Protein AF-A0A939JKL2-F1 (afdb_monomer)

Sequence (98 aa):
MAGYEYSEPADRKQVADPSSDLQAAEETRHACDPAFRHGVVVGFDGSTSSERALAYAIGMALRSGSGLIIVHVANRLPTTVWAGCEPPVFVDVPDHRT

InterPro domains:
  IPR006016 UspA [PF00582] (40-79)
  IPR014729 Rossmann-like alpha/beta/alpha sandwich fold [G3DSA:3.40.50.620] (27-97)

Structure (mmCIF, N/CA/C/O backbone):
data_AF-A0A939JKL2-F1
#
_entry.id   AF-A0A939JKL2-F1
#
loop_
_atom_site.group_PDB
_atom_site.id
_atom_site.type_symbol
_atom_site.label_atom_id
_atom_site.label_alt_id
_atom_site.label_comp_id
_atom_site.label_asym_id
_atom_site.label_entity_id
_atom_site.label_seq_id
_atom_site.pdbx_PDB_ins_code
_atom_site.Cartn_x
_atom_site.Cartn_y
_atom_site.Cartn_z
_atom_site.occupancy
_atom_site.B_iso_or_equiv
_atom_site.auth_seq_id
_atom_site.auth_comp_id
_atom_site.auth_asym_id
_atom_site.auth_atom_id
_atom_site.pdbx_PDB_model_num
ATOM 1 N N . MET A 1 1 ? -50.253 -49.322 51.600 1.00 40.94 1 MET A N 1
ATOM 2 C CA . MET A 1 1 ? -49.369 -49.365 50.419 1.00 40.94 1 MET A CA 1
ATOM 3 C C . MET A 1 1 ? -49.620 -48.098 49.604 1.00 40.94 1 MET A C 1
ATOM 5 O O . MET A 1 1 ? -50.676 -47.998 48.996 1.00 40.94 1 MET A O 1
ATOM 9 N N . ALA A 1 2 ? -48.735 -47.101 49.737 1.00 37.75 2 ALA A N 1
ATOM 10 C CA . ALA A 1 2 ? -48.706 -45.829 48.987 1.00 37.75 2 ALA A CA 1
ATOM 11 C C . ALA A 1 2 ? -48.377 -46.104 47.497 1.00 37.75 2 ALA A C 1
ATOM 13 O O . ALA A 1 2 ? -47.809 -47.154 47.224 1.00 37.75 2 ALA A O 1
ATOM 14 N N . GLY A 1 3 ? -48.734 -45.322 46.472 1.00 38.59 3 GLY A N 1
ATOM 15 C CA . GLY A 1 3 ? -48.822 -43.864 46.335 1.00 38.59 3 GLY A CA 1
ATOM 16 C C . GLY A 1 3 ? -47.648 -43.381 45.457 1.00 38.59 3 GLY A C 1
ATOM 17 O O . GLY A 1 3 ? -46.526 -43.673 45.837 1.00 38.59 3 GLY A O 1
ATOM 18 N N . TYR A 1 4 ? -47.956 -42.663 44.353 1.00 41.50 4 TYR A N 1
ATOM 19 C CA . TYR A 1 4 ? -47.103 -41.906 43.388 1.00 41.50 4 TYR A CA 1
ATOM 20 C C . TYR A 1 4 ? -46.010 -42.703 42.610 1.00 41.50 4 TYR A C 1
ATOM 22 O O . TYR A 1 4 ? -45.437 -43.642 43.130 1.00 41.50 4 TYR A O 1
ATOM 30 N N . GLU A 1 5 ? -45.759 -42.505 41.305 1.00 37.72 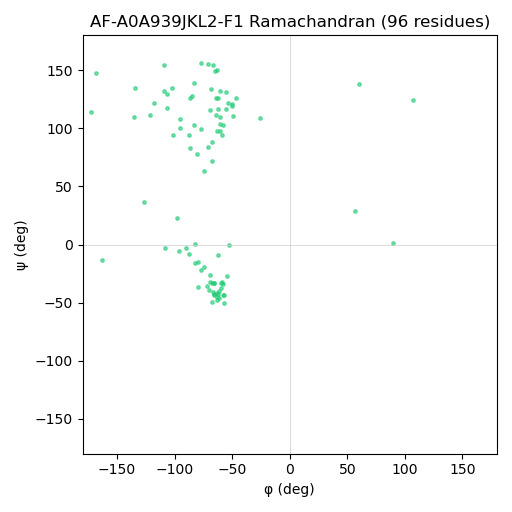5 GLU A N 1
ATOM 31 C CA . GLU A 1 5 ? -45.144 -41.317 40.689 1.00 37.72 5 GLU A CA 1
ATOM 32 C C . GLU A 1 5 ? -45.278 -41.329 39.141 1.00 37.72 5 GLU A C 1
ATOM 34 O O . GLU A 1 5 ? -45.275 -42.383 38.506 1.00 37.72 5 GLU A O 1
ATOM 39 N N . TYR A 1 6 ? -45.405 -40.137 38.553 1.00 47.56 6 TYR A N 1
ATOM 40 C CA . TYR A 1 6 ? -45.431 -39.838 37.114 1.00 47.56 6 TYR A CA 1
ATOM 41 C C . TYR A 1 6 ? -44.024 -39.879 36.494 1.00 47.56 6 TYR A C 1
ATOM 43 O O . TYR A 1 6 ? -43.067 -39.550 37.188 1.00 47.56 6 TYR A O 1
ATOM 51 N N . SER A 1 7 ? -43.912 -40.111 35.176 1.00 33.22 7 SER A N 1
ATOM 52 C CA . SER A 1 7 ? -43.063 -39.296 34.275 1.00 33.22 7 SER A CA 1
ATOM 53 C C . SER A 1 7 ? -43.255 -39.667 32.796 1.00 33.22 7 SER A C 1
ATOM 55 O O . SER A 1 7 ? -42.886 -40.756 32.362 1.00 33.22 7 SER A O 1
ATOM 57 N N . GLU A 1 8 ? -43.794 -38.727 32.015 1.00 54.88 8 GLU A N 1
ATOM 58 C CA . GLU A 1 8 ? -43.553 -38.634 30.571 1.00 54.88 8 GLU A CA 1
ATOM 59 C C . GLU A 1 8 ? -42.091 -38.222 30.331 1.00 54.88 8 GLU A C 1
ATOM 61 O O . GLU A 1 8 ? -41.644 -37.236 30.924 1.00 54.88 8 GLU A O 1
ATOM 66 N N . PRO A 1 9 ? -41.346 -38.861 29.418 1.00 39.53 9 PRO A N 1
ATOM 67 C CA . PRO A 1 9 ? -40.195 -38.231 28.810 1.00 39.53 9 PRO A CA 1
ATOM 68 C C . PRO A 1 9 ? -40.644 -37.612 27.488 1.00 39.53 9 PRO A C 1
ATOM 70 O O . PRO A 1 9 ? -40.935 -38.298 26.509 1.00 39.53 9 PRO A O 1
ATOM 73 N N . ALA A 1 10 ? -40.716 -36.285 27.493 1.00 43.22 10 ALA A N 1
ATOM 74 C CA . ALA A 1 10 ? -40.879 -35.472 26.306 1.00 43.22 10 ALA A CA 1
ATOM 75 C C . ALA A 1 10 ? -39.843 -35.865 25.237 1.00 43.22 10 ALA A C 1
ATOM 77 O O . ALA A 1 10 ? -38.639 -35.699 25.441 1.00 43.22 10 ALA A O 1
ATOM 78 N N . ASP A 1 11 ? -40.325 -36.315 24.078 1.00 46.59 11 ASP A N 1
ATOM 79 C CA . ASP A 1 11 ? -39.576 -36.347 22.819 1.00 46.59 11 ASP A CA 1
ATOM 80 C C . ASP A 1 11 ? -39.329 -34.901 22.363 1.00 46.59 11 ASP A C 1
ATOM 82 O O . ASP A 1 11 ? -39.964 -34.368 21.455 1.00 46.59 11 ASP A O 1
ATOM 86 N N . ARG A 1 12 ? -38.435 -34.196 23.058 1.00 44.81 12 ARG A N 1
ATOM 87 C CA . ARG A 1 12 ? -37.862 -32.954 22.547 1.00 44.81 12 ARG A CA 1
ATOM 88 C C . ARG A 1 12 ? -36.663 -33.335 21.705 1.00 44.81 12 ARG A C 1
ATOM 90 O O . ARG A 1 12 ? -35.524 -33.285 22.161 1.00 44.81 12 ARG A O 1
ATOM 97 N N . LYS A 1 13 ? -36.938 -33.693 20.449 1.00 49.91 13 LYS A N 1
ATOM 98 C CA . LYS A 1 13 ? -35.947 -33.585 19.380 1.00 49.91 13 LYS A CA 1
ATOM 99 C C . LYS A 1 13 ? -35.352 -32.185 19.439 1.00 49.91 13 LYS A C 1
ATOM 101 O O . LYS A 1 13 ? -36.029 -31.191 19.183 1.00 49.91 13 LYS A O 1
ATOM 106 N N . GLN A 1 14 ? -34.089 -32.137 19.829 1.00 52.16 14 GLN A N 1
ATOM 107 C CA . GLN A 1 14 ? -33.261 -30.951 19.836 1.00 52.16 14 GLN A CA 1
ATOM 108 C C . GLN A 1 14 ? -33.122 -30.499 18.381 1.00 52.16 14 GLN A C 1
ATOM 110 O O . GLN A 1 14 ? -32.374 -31.082 17.599 1.00 52.16 14 GLN A O 1
ATOM 115 N N . VAL A 1 15 ? -33.945 -29.528 17.988 1.00 48.53 15 VAL A N 1
ATOM 116 C CA . VAL A 1 15 ? -33.828 -28.851 16.700 1.00 48.53 15 VAL A CA 1
ATOM 117 C C . VAL A 1 15 ? -32.492 -28.121 16.748 1.00 48.53 15 VAL A C 1
ATOM 119 O O . VAL A 1 15 ? -32.317 -27.222 17.568 1.00 48.53 15 VAL A O 1
ATOM 122 N N . ALA A 1 16 ? -31.533 -28.582 15.944 1.00 53.34 16 ALA A N 1
ATOM 123 C CA . ALA A 1 16 ? -30.267 -27.896 15.753 1.00 53.34 16 ALA A CA 1
ATOM 124 C C . ALA A 1 16 ? -30.570 -26.451 15.351 1.00 53.34 16 ALA A C 1
ATOM 126 O O . ALA A 1 16 ? -31.317 -26.210 14.401 1.00 53.34 16 ALA A O 1
ATOM 127 N N . ASP A 1 17 ? -30.062 -25.508 16.138 1.00 57.97 17 ASP A N 1
ATOM 128 C CA . ASP A 1 17 ? -30.253 -24.092 15.884 1.00 57.97 17 ASP A CA 1
ATOM 129 C C . ASP A 1 17 ? -29.450 -23.716 14.626 1.00 57.97 17 ASP A C 1
ATOM 131 O O . ASP A 1 17 ? -28.219 -23.810 14.656 1.00 57.97 17 ASP A O 1
ATOM 135 N N . PRO A 1 18 ? -30.092 -23.296 13.520 1.00 52.97 18 PRO A N 1
ATOM 136 C CA . PRO A 1 18 ? -29.398 -22.907 12.290 1.00 52.97 18 PRO A CA 1
ATOM 137 C C . PRO A 1 18 ? -28.471 -21.694 12.481 1.00 52.97 18 PRO A C 1
ATOM 139 O O . PRO A 1 18 ? -27.691 -21.366 11.587 1.00 52.97 18 PRO A O 1
ATOM 142 N N . SER A 1 19 ? -28.529 -21.021 13.638 1.00 54.44 19 SER A N 1
ATOM 143 C CA . SER A 1 19 ? -27.575 -19.975 14.012 1.00 54.44 19 SER A CA 1
ATOM 144 C C . SER A 1 19 ? -26.168 -20.520 14.311 1.00 54.44 19 SER A C 1
ATOM 146 O O . SER A 1 19 ? -25.179 -19.815 14.098 1.00 54.44 19 SER A O 1
ATOM 148 N N . SER A 1 20 ? -26.062 -21.787 14.730 1.00 57.09 20 SER A N 1
ATOM 149 C CA . SER A 1 20 ? -24.787 -22.415 15.098 1.00 57.09 20 SER A CA 1
ATOM 150 C C . SER A 1 20 ? -23.896 -22.706 13.883 1.00 57.09 20 SER A C 1
ATOM 152 O O . SER A 1 20 ? -22.685 -22.491 13.940 1.00 57.09 20 SER A O 1
ATOM 154 N N . ASP A 1 21 ? -24.495 -23.073 12.747 1.00 56.91 21 ASP A N 1
ATOM 155 C CA . ASP A 1 21 ? -23.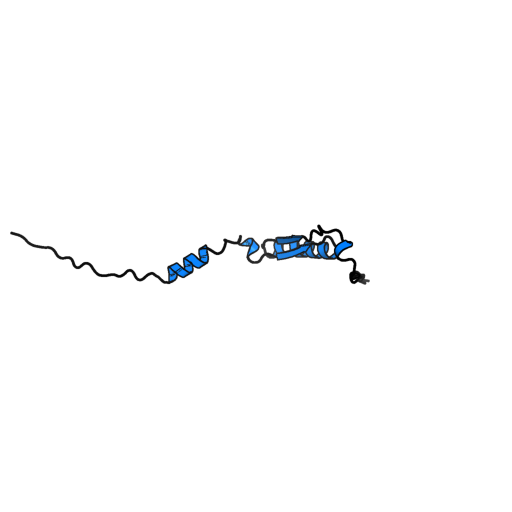782 -23.279 11.479 1.00 56.91 21 ASP A CA 1
ATOM 156 C C . ASP A 1 21 ? -23.259 -21.959 10.878 1.00 56.91 21 ASP A C 1
ATOM 158 O O . ASP A 1 21 ? -22.186 -21.924 10.271 1.00 56.91 21 ASP A O 1
ATOM 162 N N . LEU A 1 22 ? -23.977 -20.846 11.090 1.00 54.50 22 LEU A N 1
ATOM 163 C CA . LEU A 1 22 ? -23.525 -19.508 10.689 1.00 54.50 22 LEU A CA 1
ATOM 164 C C . LEU A 1 22 ? -22.353 -19.020 11.556 1.00 54.50 22 LEU A C 1
ATOM 166 O O . LEU A 1 22 ? -21.404 -18.448 11.017 1.00 54.50 22 LEU A O 1
ATOM 170 N N . GLN A 1 23 ? -22.380 -19.297 12.865 1.00 52.19 23 GLN A N 1
ATOM 171 C CA . GLN A 1 23 ? -21.290 -18.958 13.788 1.00 52.19 23 GLN A CA 1
ATOM 172 C C . GLN A 1 23 ? -20.003 -19.744 13.491 1.00 52.19 23 GLN A C 1
ATOM 174 O O . GLN A 1 23 ? -18.927 -19.148 13.437 1.00 52.19 23 GLN A O 1
ATOM 179 N N . ALA A 1 24 ? -20.095 -21.045 13.194 1.00 48.69 24 ALA A N 1
ATOM 180 C CA . ALA A 1 24 ? -18.928 -21.867 12.850 1.00 48.69 24 ALA A CA 1
ATOM 181 C C . ALA A 1 24 ? -18.265 -21.450 11.514 1.00 48.69 24 ALA A C 1
ATOM 183 O O . ALA A 1 24 ? -17.038 -21.504 11.360 1.00 48.69 24 ALA A O 1
ATOM 184 N N . ALA A 1 25 ? -19.059 -20.969 10.549 1.00 48.62 25 ALA A N 1
ATO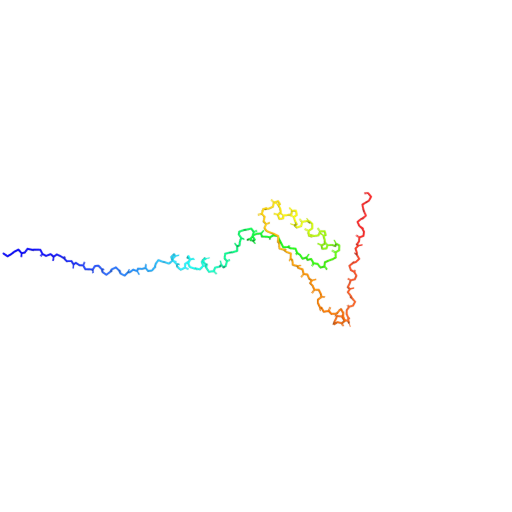M 185 C CA . ALA A 1 25 ? -18.560 -20.422 9.283 1.00 48.62 25 ALA A CA 1
ATOM 186 C C . ALA A 1 25 ? -17.920 -19.023 9.428 1.00 48.62 25 ALA A C 1
ATOM 188 O O . ALA A 1 25 ? -17.165 -18.581 8.556 1.00 48.62 25 ALA A O 1
ATOM 189 N N . GLU A 1 26 ? -18.215 -18.306 10.513 1.00 51.19 26 GLU A N 1
ATOM 190 C CA . GLU A 1 26 ? -17.585 -17.032 10.873 1.00 51.19 26 GLU A CA 1
ATOM 191 C C . GLU A 1 26 ? -16.208 -17.249 11.518 1.00 51.19 26 GLU A C 1
ATOM 193 O O . GLU A 1 26 ? -15.262 -16.518 11.229 1.00 51.19 26 GLU A O 1
ATOM 198 N N . GLU A 1 27 ? -16.082 -18.312 12.311 1.00 49.88 27 GLU A N 1
ATOM 199 C CA . GLU A 1 27 ? -14.900 -18.654 13.109 1.00 49.88 27 GLU A CA 1
ATOM 200 C C . GLU A 1 27 ? -13.750 -19.265 12.282 1.00 49.88 27 GLU A C 1
ATOM 202 O O . GLU A 1 27 ? -12.580 -19.153 12.645 1.00 49.88 27 GLU A O 1
ATOM 207 N N . THR A 1 28 ? -14.056 -19.835 11.110 1.00 50.84 28 THR A N 1
ATOM 208 C CA . THR A 1 28 ? -13.057 -20.466 10.219 1.00 50.84 28 THR A CA 1
ATOM 209 C C . THR A 1 28 ? -12.406 -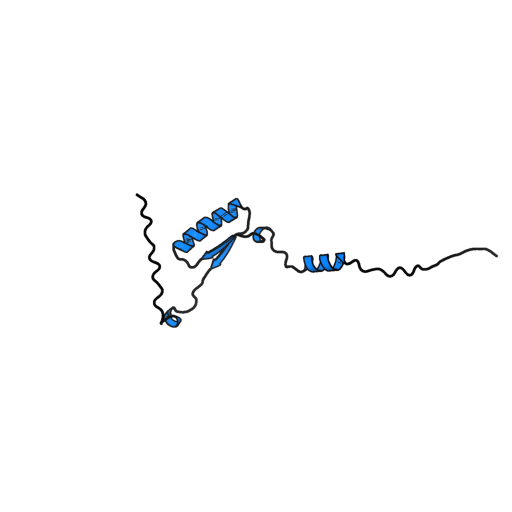19.480 9.235 1.00 50.84 28 THR A C 1
ATOM 211 O O . THR A 1 28 ? -11.431 -19.802 8.551 1.00 50.84 28 THR A O 1
ATOM 214 N N . ARG A 1 29 ? -12.898 -18.238 9.152 1.00 59.06 29 ARG A N 1
ATOM 215 C CA . ARG A 1 29 ? -12.246 -17.186 8.361 1.00 59.06 29 ARG A CA 1
ATOM 216 C C . ARG A 1 29 ? -11.060 -16.717 9.192 1.00 59.06 29 ARG A C 1
ATOM 218 O O . ARG A 1 29 ? -11.275 -15.967 10.137 1.00 59.06 29 ARG A O 1
ATOM 225 N N . HIS A 1 30 ? -9.848 -17.200 8.889 1.00 60.19 30 HIS A N 1
ATOM 226 C CA . HIS A 1 30 ? -8.586 -16.760 9.505 1.00 60.19 30 HIS A CA 1
ATOM 227 C C . HIS A 1 30 ? -8.719 -15.323 10.008 1.00 60.19 30 HIS A C 1
ATOM 229 O O . HIS A 1 30 ? -8.883 -14.424 9.181 1.00 60.19 30 HIS A O 1
ATOM 235 N N . ALA A 1 31 ? -8.757 -15.134 11.333 1.00 66.50 31 ALA A N 1
ATOM 236 C CA . ALA A 1 31 ? -9.018 -13.837 11.937 1.00 66.50 31 ALA A CA 1
ATOM 237 C C . ALA A 1 31 ? -7.941 -12.861 11.458 1.00 66.50 31 ALA A C 1
ATOM 239 O O . ALA A 1 31 ? -6.830 -12.818 11.981 1.00 66.50 31 ALA A O 1
ATOM 240 N N . CYS A 1 32 ? -8.247 -12.132 10.389 1.00 72.50 32 CYS A N 1
ATOM 241 C CA . CYS A 1 32 ? -7.384 -11.097 9.873 1.00 72.50 32 CYS A CA 1
ATOM 242 C C . CYS A 1 32 ? -7.315 -10.038 10.962 1.00 72.50 32 CYS A C 1
ATOM 244 O O . CYS A 1 32 ? -8.354 -9.584 11.464 1.00 72.50 32 CYS A O 1
ATOM 246 N N . ASP A 1 33 ? -6.088 -9.693 11.354 1.00 86.31 33 ASP A N 1
ATOM 247 C CA . ASP A 1 33 ? -5.855 -8.602 12.286 1.00 86.31 33 ASP A CA 1
ATOM 248 C C . ASP A 1 33 ? -6.706 -7.404 11.817 1.00 86.31 33 ASP A C 1
ATOM 250 O O . ASP A 1 33 ? -6.682 -7.059 10.626 1.00 86.31 33 ASP A O 1
ATOM 254 N N . PRO A 1 34 ? -7.544 -6.835 12.705 1.00 86.06 34 PRO A N 1
ATOM 255 C CA . PRO A 1 34 ? -8.490 -5.789 12.342 1.00 86.06 34 PRO A CA 1
ATOM 256 C C . PRO A 1 34 ? -7.825 -4.595 11.653 1.00 86.06 34 PRO A C 1
ATOM 258 O O . PRO A 1 34 ? -8.473 -3.969 10.815 1.00 86.06 34 PRO A O 1
ATOM 261 N N . ALA A 1 35 ? -6.541 -4.322 11.917 1.00 86.06 35 ALA A N 1
ATOM 262 C CA . ALA A 1 35 ? -5.789 -3.287 11.215 1.00 86.06 35 ALA A CA 1
ATOM 263 C C . ALA A 1 35 ? -5.721 -3.548 9.700 1.00 86.06 35 ALA A C 1
ATOM 265 O O . ALA A 1 35 ? -5.749 -2.610 8.907 1.00 86.06 35 ALA A O 1
ATOM 266 N N . PHE A 1 36 ? -5.679 -4.808 9.266 1.00 89.31 36 PHE A N 1
ATOM 267 C CA . PHE A 1 36 ? -5.505 -5.181 7.861 1.00 89.31 36 PHE A CA 1
ATOM 268 C C . PHE A 1 36 ? -6.812 -5.481 7.119 1.00 89.31 36 PHE A C 1
ATOM 270 O O . PHE A 1 36 ? -6.780 -5.626 5.899 1.00 89.31 36 PHE A O 1
ATOM 277 N N . ARG A 1 37 ? -7.972 -5.500 7.794 1.00 88.25 37 ARG A N 1
ATOM 278 C CA . ARG A 1 37 ? -9.283 -5.661 7.123 1.00 88.25 37 ARG A CA 1
ATOM 279 C C . ARG A 1 37 ? -9.570 -4.575 6.086 1.00 88.25 37 ARG A C 1
ATOM 281 O O . ARG A 1 37 ? -10.216 -4.845 5.077 1.00 88.25 37 ARG A O 1
ATOM 288 N N . HIS A 1 38 ? -9.064 -3.371 6.333 1.00 91.12 38 HIS A N 1
ATOM 289 C CA . HIS A 1 38 ? -9.116 -2.225 5.425 1.00 91.12 38 HIS A CA 1
ATOM 290 C C . HIS A 1 38 ? -7.711 -1.645 5.204 1.00 91.12 38 HIS A C 1
ATOM 292 O O . HIS A 1 38 ? -7.528 -0.432 5.130 1.00 91.12 38 HIS A O 1
ATOM 298 N N . GLY A 1 39 ? -6.707 -2.527 5.156 1.00 94.69 39 GLY A N 1
ATOM 299 C CA . GLY A 1 39 ? -5.309 -2.140 5.013 1.00 94.69 39 GLY A CA 1
ATOM 300 C C . GLY A 1 39 ? -5.016 -1.436 3.687 1.00 94.69 39 GLY A C 1
ATOM 301 O O . GLY A 1 39 ? -5.633 -1.710 2.657 1.00 94.69 39 GLY A O 1
ATOM 302 N N . VAL A 1 40 ? -4.031 -0.544 3.709 1.00 97.56 40 VAL A N 1
ATOM 303 C CA . VAL A 1 40 ? -3.514 0.129 2.514 1.00 97.56 40 VAL A CA 1
ATOM 304 C C . VAL A 1 40 ? -2.466 -0.770 1.866 1.00 97.56 40 VAL A C 1
ATOM 306 O O . VAL A 1 40 ? -1.523 -1.195 2.530 1.00 97.56 40 VAL A O 1
ATOM 309 N N . VAL A 1 41 ? -2.610 -1.043 0.569 1.00 97.44 41 VAL A N 1
ATOM 310 C CA . VAL A 1 41 ? -1.665 -1.863 -0.203 1.00 97.44 41 VAL A CA 1
ATOM 311 C C . VAL A 1 41 ? -0.895 -0.979 -1.177 1.00 97.44 41 VAL A C 1
ATOM 313 O O . VAL A 1 41 ? -1.494 -0.186 -1.901 1.00 97.44 41 VAL A O 1
ATOM 316 N N . VAL A 1 42 ? 0.428 -1.133 -1.221 1.00 98.12 42 VAL A N 1
ATOM 317 C CA . VAL A 1 42 ? 1.298 -0.409 -2.154 1.00 98.12 42 VAL A CA 1
ATOM 318 C C . VAL A 1 42 ? 2.311 -1.344 -2.806 1.00 98.12 42 VAL A C 1
ATOM 320 O O . VAL A 1 42 ? 2.928 -2.174 -2.140 1.00 98.12 42 VAL A O 1
ATOM 323 N N . GLY A 1 43 ? 2.471 -1.217 -4.124 1.00 96.81 43 GLY A N 1
ATOM 324 C CA . GLY A 1 43 ? 3.518 -1.900 -4.881 1.00 96.81 43 GLY A CA 1
ATOM 325 C C . GLY A 1 43 ? 4.839 -1.135 -4.809 1.00 96.81 43 GLY A C 1
ATOM 326 O O . GLY A 1 43 ? 4.847 0.091 -4.903 1.00 96.81 43 GLY A O 1
ATOM 327 N N . PHE A 1 44 ? 5.948 -1.854 -4.653 1.00 96.88 44 PHE A N 1
ATOM 328 C CA . PHE A 1 44 ? 7.284 -1.273 -4.556 1.00 96.88 44 PHE A CA 1
ATOM 329 C C . PHE A 1 44 ? 8.286 -2.051 -5.414 1.00 96.88 44 PHE A C 1
ATOM 331 O O . PHE A 1 44 ? 8.648 -3.183 -5.087 1.00 96.88 44 PHE A O 1
ATOM 338 N N . ASP A 1 45 ? 8.749 -1.444 -6.504 1.00 92.81 45 ASP A N 1
ATOM 339 C CA . ASP A 1 45 ? 9.758 -2.004 -7.415 1.00 92.81 45 ASP A CA 1
ATOM 340 C C . ASP A 1 45 ? 11.125 -1.299 -7.310 1.00 92.81 45 ASP A C 1
ATOM 342 O O . ASP A 1 45 ? 12.085 -1.725 -7.947 1.00 92.81 45 ASP A O 1
ATOM 346 N N . GLY A 1 46 ? 11.231 -0.252 -6.482 1.00 92.25 46 GLY A N 1
ATOM 347 C CA . GLY A 1 46 ? 12.453 0.534 -6.283 1.00 92.25 46 GLY A CA 1
ATOM 348 C C . GLY A 1 46 ? 12.605 1.723 -7.236 1.00 92.25 46 GLY A C 1
ATOM 349 O O . GLY A 1 46 ? 13.596 2.442 -7.153 1.00 92.25 46 G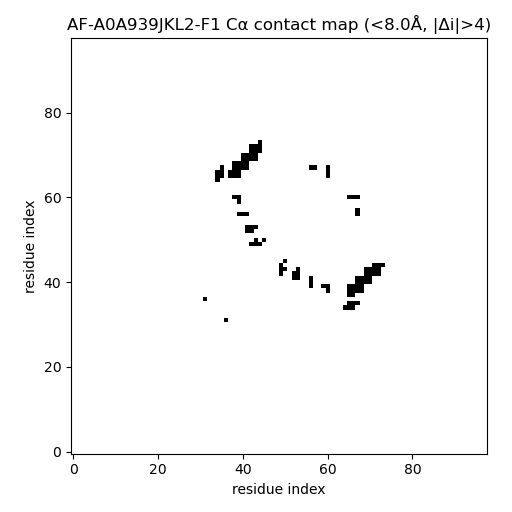LY A O 1
ATOM 350 N N . SER A 1 47 ? 11.643 1.964 -8.129 1.00 94.06 47 SER A N 1
ATOM 351 C CA . SER A 1 47 ? 11.597 3.186 -8.941 1.00 94.06 47 SER A CA 1
ATOM 352 C C . SER A 1 47 ? 11.230 4.416 -8.098 1.00 94.06 47 SER A C 1
ATOM 354 O O . SER A 1 47 ? 10.506 4.305 -7.105 1.00 94.06 47 SER A O 1
ATOM 356 N N . THR A 1 48 ? 11.631 5.616 -8.531 1.00 95.62 48 THR A N 1
ATOM 357 C CA . THR A 1 48 ? 11.270 6.885 -7.864 1.00 95.62 48 THR A CA 1
ATOM 358 C C . THR A 1 48 ? 9.755 7.094 -7.765 1.00 95.62 48 THR A C 1
ATOM 360 O O . THR A 1 48 ? 9.256 7.650 -6.785 1.00 95.62 48 THR A O 1
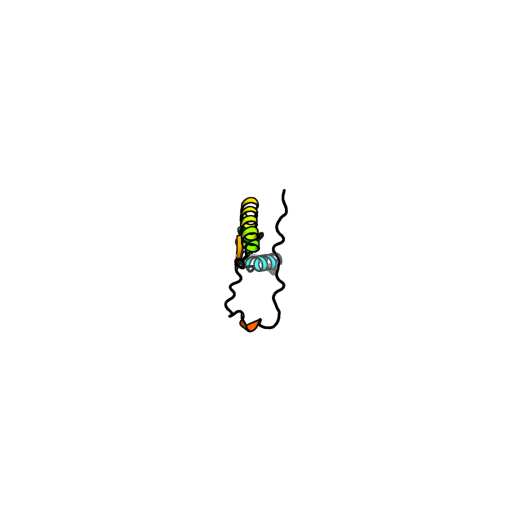ATOM 363 N N . SER A 1 49 ? 8.988 6.639 -8.759 1.00 96.25 49 SER A N 1
ATOM 364 C CA . SER A 1 49 ? 7.524 6.691 -8.707 1.00 96.25 49 SER A CA 1
ATOM 365 C C . SER A 1 49 ? 6.971 5.774 -7.611 1.00 96.25 49 SER A C 1
ATOM 367 O O . SER A 1 49 ? 6.081 6.191 -6.866 1.00 96.25 49 SER A O 1
ATOM 369 N N . SER A 1 50 ? 7.536 4.574 -7.440 1.00 96.31 50 SER A N 1
ATOM 370 C CA . SER A 1 50 ? 7.153 3.660 -6.358 1.00 96.31 50 SER A CA 1
ATOM 371 C C . SER A 1 50 ? 7.540 4.174 -4.964 1.00 96.31 50 SER A C 1
ATOM 373 O O . SER A 1 50 ? 6.778 3.993 -4.016 1.00 96.31 50 SER A O 1
ATOM 375 N N . GLU A 1 51 ? 8.656 4.899 -4.829 1.00 97.25 51 GLU A N 1
ATOM 376 C CA . GLU A 1 51 ? 9.043 5.564 -3.574 1.00 97.25 51 GLU A CA 1
ATOM 377 C C . GLU A 1 51 ? 8.031 6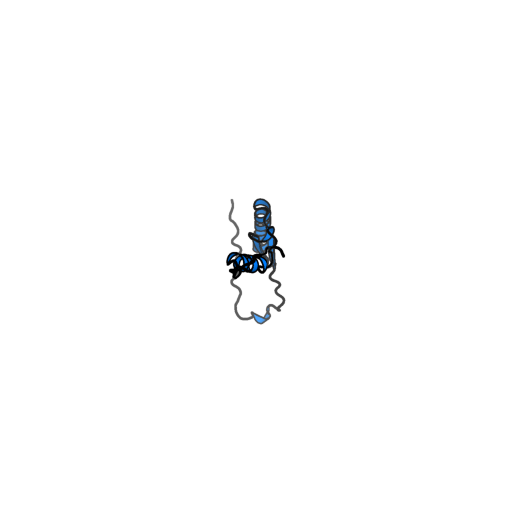.644 -3.171 1.00 97.25 51 GLU A C 1
ATOM 379 O O . GLU A 1 51 ? 7.591 6.704 -2.019 1.00 97.25 51 GLU A O 1
ATOM 384 N N . ARG A 1 52 ? 7.600 7.472 -4.132 1.00 98.44 52 ARG A N 1
ATOM 385 C CA . ARG A 1 52 ? 6.560 8.490 -3.909 1.00 98.44 52 ARG A CA 1
ATOM 386 C C . ARG A 1 52 ? 5.222 7.847 -3.535 1.00 98.44 52 ARG A C 1
ATOM 388 O O . ARG A 1 52 ? 4.549 8.324 -2.620 1.00 98.44 52 ARG A O 1
ATOM 395 N N . ALA A 1 53 ? 4.853 6.751 -4.201 1.00 98.12 53 ALA A N 1
ATOM 396 C CA . ALA A 1 53 ? 3.647 5.991 -3.878 1.00 98.12 53 ALA A CA 1
ATOM 397 C C . ALA A 1 53 ? 3.701 5.414 -2.454 1.00 98.12 53 ALA A C 1
ATOM 399 O O . ALA A 1 53 ? 2.721 5.520 -1.713 1.00 98.12 53 ALA A O 1
ATOM 400 N N . LEU A 1 54 ? 4.851 4.873 -2.039 1.00 98.31 54 LEU A N 1
ATOM 401 C CA . LEU A 1 54 ? 5.069 4.365 -0.685 1.00 98.31 54 LEU A CA 1
ATOM 402 C C . LEU A 1 54 ? 4.927 5.472 0.366 1.00 98.31 54 LEU A C 1
ATOM 404 O O . LEU A 1 54 ? 4.213 5.286 1.351 1.00 98.31 54 LEU A O 1
ATOM 408 N N . ALA A 1 55 ? 5.535 6.640 0.142 1.00 98.38 55 ALA A N 1
ATOM 409 C CA . ALA A 1 55 ? 5.412 7.782 1.051 1.00 98.38 55 ALA A CA 1
ATOM 410 C C . ALA A 1 55 ? 3.945 8.207 1.247 1.00 98.38 55 ALA A C 1
ATOM 412 O O . ALA A 1 55 ? 3.494 8.435 2.373 1.00 98.38 55 ALA A O 1
ATOM 413 N N . TYR A 1 56 ? 3.172 8.254 0.160 1.00 98.31 56 TYR A N 1
ATOM 414 C CA . TYR A 1 56 ? 1.745 8.554 0.228 1.00 98.31 56 TYR A CA 1
ATOM 415 C C . TYR A 1 56 ? 0.946 7.467 0.965 1.00 98.31 56 TYR A C 1
ATOM 417 O O . TYR A 1 56 ? 0.107 7.786 1.814 1.00 98.31 56 TYR A O 1
ATOM 425 N N . ALA A 1 57 ? 1.225 6.192 0.684 1.00 98.31 57 ALA A N 1
ATOM 426 C CA . ALA A 1 57 ? 0.559 5.053 1.313 1.00 98.31 57 ALA A CA 1
ATOM 427 C C . ALA A 1 57 ? 0.784 5.015 2.832 1.00 98.31 57 ALA A C 1
ATOM 429 O O . ALA A 1 57 ? -0.166 4.782 3.579 1.00 98.31 57 ALA A O 1
ATOM 430 N N . ILE A 1 58 ? 1.997 5.338 3.298 1.00 98.38 58 ILE A N 1
ATOM 431 C CA . ILE A 1 58 ? 2.303 5.504 4.729 1.00 98.38 58 ILE A CA 1
ATOM 432 C C . ILE A 1 58 ? 1.393 6.571 5.340 1.00 98.38 58 ILE A C 1
ATOM 434 O O . ILE A 1 58 ? 0.725 6.327 6.345 1.00 98.38 58 ILE A O 1
ATOM 438 N N . GLY A 1 59 ? 1.311 7.744 4.707 1.00 98.12 59 GLY A N 1
ATOM 439 C CA . GLY A 1 59 ? 0.431 8.814 5.169 1.00 98.12 59 GLY A CA 1
ATOM 440 C C . GLY A 1 59 ? -1.042 8.397 5.201 1.00 98.12 59 GLY A C 1
ATOM 441 O O . GLY A 1 59 ? -1.774 8.802 6.101 1.00 98.12 59 GLY A O 1
ATOM 442 N N . MET A 1 60 ? -1.498 7.597 4.233 1.00 97.81 60 MET A N 1
ATOM 443 C CA . MET A 1 60 ? -2.869 7.079 4.194 1.00 97.81 60 MET A CA 1
ATOM 444 C C . MET A 1 60 ? -3.147 6.095 5.329 1.00 97.81 60 MET A C 1
ATOM 446 O O . MET A 1 60 ? -4.120 6.284 6.053 1.00 97.81 60 MET A O 1
ATOM 450 N N . ALA A 1 61 ? -2.274 5.107 5.523 1.00 97.38 61 ALA A N 1
ATOM 451 C CA . ALA A 1 61 ? -2.399 4.109 6.580 1.00 97.38 61 ALA A CA 1
ATOM 452 C C . ALA A 1 61 ? -2.478 4.767 7.968 1.00 97.38 61 ALA A C 1
ATOM 454 O O . ALA A 1 61 ? -3.358 4.436 8.762 1.00 97.38 61 ALA A O 1
ATOM 455 N N . LEU A 1 62 ? -1.635 5.780 8.214 1.00 96.50 62 LEU A N 1
ATOM 456 C CA . LEU A 1 62 ? -1.630 6.543 9.466 1.00 96.50 62 LEU A CA 1
ATOM 457 C C . LEU A 1 62 ? -2.937 7.307 9.705 1.00 96.50 62 LEU A C 1
ATOM 459 O O . LEU A 1 62 ? -3.496 7.228 10.795 1.00 96.50 62 LEU A O 1
ATOM 463 N N . ARG A 1 63 ? -3.453 8.030 8.701 1.00 95.88 63 ARG A N 1
ATOM 464 C CA . ARG A 1 63 ? -4.715 8.783 8.848 1.00 95.88 63 ARG A CA 1
ATOM 465 C C . ARG A 1 63 ? -5.920 7.871 9.054 1.00 95.88 63 ARG A C 1
ATOM 467 O O . ARG A 1 63 ? -6.865 8.263 9.730 1.00 95.88 63 ARG A O 1
ATOM 474 N N . SER A 1 64 ? -5.895 6.688 8.451 1.00 93.50 64 SER A N 1
ATOM 475 C CA . SER A 1 64 ? -6.991 5.721 8.507 1.00 93.50 64 SER A CA 1
ATOM 476 C C . SER A 1 64 ? -6.877 4.742 9.679 1.00 93.50 64 SER A C 1
ATOM 478 O O . SER A 1 64 ? -7.759 3.901 9.836 1.00 93.50 64 SER A O 1
ATOM 480 N N . GLY A 1 65 ? -5.802 4.801 10.476 1.00 94.81 65 GLY A N 1
ATOM 481 C CA . GLY A 1 65 ? -5.544 3.831 11.548 1.00 94.81 65 GLY A CA 1
ATOM 482 C C . GLY A 1 65 ? -5.498 2.383 11.047 1.00 94.81 65 GLY A C 1
ATOM 483 O O . GLY A 1 65 ? -5.879 1.467 11.769 1.00 94.81 65 GLY A O 1
ATOM 484 N N . SER A 1 66 ? -5.108 2.188 9.786 1.00 95.88 66 SER A N 1
ATOM 485 C CA . SER A 1 66 ? -5.137 0.898 9.094 1.00 95.88 66 SER A CA 1
ATOM 486 C C . SER A 1 66 ? -3.716 0.379 8.879 1.00 95.88 66 SER A C 1
ATOM 488 O O . SER A 1 66 ? -2.759 1.149 8.814 1.00 95.88 66 SER A O 1
ATOM 490 N N . GLY A 1 67 ? -3.569 -0.935 8.755 1.00 96.44 67 GLY A N 1
ATOM 491 C CA . GLY A 1 67 ? -2.301 -1.586 8.452 1.00 96.44 67 GLY A CA 1
ATOM 492 C C . GLY A 1 67 ? -1.794 -1.219 7.056 1.00 96.44 67 GLY A C 1
ATOM 493 O O . GLY A 1 67 ? -2.581 -0.970 6.140 1.00 96.44 67 GLY A O 1
ATOM 494 N N . LEU A 1 68 ? -0.472 -1.200 6.890 1.00 97.38 68 LEU A N 1
ATOM 495 C CA . LEU A 1 68 ? 0.194 -0.982 5.605 1.00 97.38 68 LEU A CA 1
ATOM 496 C C . LEU A 1 68 ? 0.794 -2.299 5.106 1.00 97.38 68 LEU A C 1
ATOM 498 O O . LEU A 1 68 ? 1.529 -2.965 5.833 1.00 97.38 68 LEU A O 1
ATOM 502 N N . ILE A 1 69 ? 0.511 -2.647 3.854 1.00 97.44 69 ILE A N 1
ATOM 503 C CA . ILE A 1 69 ? 1.016 -3.845 3.181 1.00 97.44 69 ILE A CA 1
ATOM 504 C C . ILE A 1 69 ? 1.865 -3.400 1.990 1.00 97.44 69 ILE A C 1
ATOM 506 O O . ILE A 1 69 ? 1.376 -2.719 1.088 1.00 97.44 69 ILE A O 1
ATOM 510 N N . ILE A 1 70 ? 3.133 -3.808 1.974 1.00 97.00 70 ILE A N 1
ATOM 511 C CA . ILE A 1 70 ? 4.076 -3.477 0.901 1.00 97.00 70 ILE A CA 1
ATOM 512 C C . ILE A 1 70 ? 4.310 -4.725 0.053 1.00 97.00 70 ILE A C 1
ATOM 514 O O . ILE A 1 70 ? 4.836 -5.728 0.537 1.00 97.00 70 ILE A O 1
ATOM 518 N N . VAL A 1 71 ? 3.941 -4.657 -1.224 1.00 96.88 71 VAL A N 1
ATOM 519 C CA . VAL A 1 71 ? 4.194 -5.713 -2.208 1.00 96.88 71 VAL A CA 1
ATOM 520 C C . VAL A 1 71 ? 5.476 -5.370 -2.951 1.00 96.88 71 VAL A C 1
ATOM 522 O O . VAL A 1 71 ? 5.479 -4.534 -3.853 1.00 96.88 71 VAL A O 1
ATOM 525 N N . HIS A 1 72 ? 6.579 -6.002 -2.556 1.00 94.44 72 HIS A N 1
ATOM 526 C CA . HIS A 1 72 ? 7.867 -5.768 -3.195 1.00 94.44 72 HIS A CA 1
ATOM 527 C C . HIS A 1 72 ? 8.066 -6.660 -4.426 1.00 94.44 72 HIS A C 1
ATOM 529 O O . HIS A 1 72 ? 7.989 -7.888 -4.334 1.00 94.44 72 HIS A O 1
ATOM 535 N N . VAL A 1 73 ? 8.382 -6.049 -5.569 1.00 88.81 73 VAL A N 1
ATOM 536 C CA . VAL A 1 73 ? 8.755 -6.766 -6.793 1.00 88.81 73 VAL A CA 1
ATOM 537 C C . VAL A 1 73 ? 10.261 -7.021 -6.774 1.00 88.81 73 VAL A C 1
ATOM 539 O O . VAL A 1 73 ? 11.058 -6.189 -7.191 1.00 88.81 73 VAL A O 1
ATOM 542 N N . ALA A 1 74 ? 10.665 -8.197 -6.294 1.00 77.69 74 ALA A N 1
ATOM 543 C CA . ALA A 1 74 ? 12.050 -8.640 -6.402 1.00 77.69 74 ALA A CA 1
ATOM 544 C C . ALA A 1 74 ? 12.274 -9.276 -7.782 1.00 77.69 74 ALA A C 1
ATOM 546 O O . ALA A 1 74 ? 11.882 -10.424 -8.007 1.00 77.69 74 ALA A O 1
ATOM 547 N N . ASN A 1 75 ? 12.919 -8.561 -8.709 1.00 66.00 75 ASN A N 1
ATOM 548 C CA . ASN A 1 75 ? 13.326 -9.150 -9.984 1.00 66.00 75 ASN A CA 1
ATOM 549 C C . ASN A 1 75 ? 14.486 -10.140 -9.751 1.00 66.00 75 ASN A C 1
ATOM 551 O O . ASN A 1 75 ? 15.657 -9.786 -9.842 1.00 66.00 75 ASN A O 1
ATOM 555 N N . ARG A 1 76 ? 14.168 -11.385 -9.372 1.00 58.19 76 ARG A N 1
ATOM 556 C CA . ARG A 1 76 ? 15.159 -12.460 -9.161 1.00 58.19 76 ARG A CA 1
ATOM 557 C C . ARG A 1 76 ? 15.584 -13.164 -10.451 1.00 58.19 76 ARG A C 1
ATOM 559 O O . ARG A 1 76 ? 16.393 -14.085 -10.385 1.00 58.19 76 ARG A O 1
ATOM 566 N N . LEU A 1 77 ? 15.053 -12.768 -11.606 1.00 58.28 77 LEU A N 1
ATOM 567 C CA . LEU A 1 77 ? 15.462 -13.323 -12.890 1.00 58.28 77 LEU A CA 1
ATOM 568 C C . LEU A 1 77 ? 16.404 -12.336 -13.585 1.00 58.28 77 LEU A C 1
ATOM 570 O O . LEU A 1 77 ? 16.103 -11.140 -13.615 1.00 58.28 77 LEU A O 1
ATOM 574 N N . PRO A 1 78 ? 17.535 -12.800 -14.150 1.00 50.19 78 PRO A N 1
ATOM 575 C CA . PRO A 1 78 ? 18.334 -11.948 -15.010 1.00 50.19 78 PRO A CA 1
ATOM 576 C C . PRO A 1 78 ? 17.421 -11.420 -16.117 1.00 50.19 78 PRO A C 1
ATOM 578 O O . PRO A 1 78 ? 16.678 -12.170 -16.754 1.00 50.19 78 PRO A O 1
ATOM 581 N N . THR A 1 79 ? 17.482 -10.110 -16.329 1.00 53.50 79 THR A N 1
ATOM 582 C CA . THR A 1 79 ? 16.752 -9.315 -17.331 1.00 53.50 79 THR A CA 1
ATOM 583 C C . THR A 1 79 ? 16.884 -9.830 -18.774 1.00 53.50 79 THR A C 1
ATOM 585 O O . THR A 1 79 ? 16.282 -9.275 -19.685 1.00 53.50 79 THR A O 1
ATOM 588 N N . THR A 1 80 ? 17.623 -10.916 -19.002 1.00 53.97 80 THR A N 1
ATOM 589 C CA . THR A 1 80 ? 17.848 -11.563 -20.294 1.00 53.97 80 THR A CA 1
ATOM 590 C C . THR A 1 80 ? 16.701 -12.461 -20.771 1.00 53.97 80 THR A C 1
ATOM 592 O O . THR A 1 80 ? 16.663 -12.775 -21.954 1.00 53.97 80 THR A O 1
ATOM 595 N N . VAL A 1 81 ? 15.739 -12.853 -19.923 1.00 52.50 81 VAL A N 1
ATOM 596 C CA . VAL A 1 81 ? 14.575 -13.662 -20.374 1.00 52.50 81 VAL A CA 1
ATOM 597 C C . VAL A 1 81 ? 13.466 -12.803 -21.008 1.00 52.50 81 VAL A C 1
ATOM 599 O O . VAL A 1 81 ? 12.645 -13.312 -21.762 1.00 52.50 81 VAL A O 1
ATOM 602 N N . TRP A 1 82 ? 13.490 -11.484 -20.796 1.00 52.09 82 TRP A N 1
ATOM 603 C CA . TRP A 1 82 ? 12.622 -10.511 -21.479 1.00 52.09 82 TRP A CA 1
ATOM 604 C C . TRP A 1 82 ? 13.322 -9.831 -22.677 1.00 52.09 82 TRP A C 1
ATOM 606 O O . TRP A 1 82 ? 12.940 -8.742 -23.096 1.00 52.09 82 TRP A O 1
ATOM 616 N N . ALA A 1 83 ? 14.360 -10.457 -23.249 1.00 54.00 83 ALA A N 1
ATOM 617 C CA . ALA A 1 83 ? 15.128 -9.939 -24.387 1.00 54.00 83 ALA A CA 1
ATOM 618 C C . ALA A 1 83 ? 14.367 -10.049 -25.727 1.00 54.00 83 ALA A C 1
ATOM 620 O O . ALA A 1 83 ? 14.781 -10.758 -26.642 1.00 54.00 83 ALA A O 1
ATOM 621 N N . GLY A 1 84 ? 13.243 -9.346 -25.846 1.00 54.78 84 GLY A N 1
ATOM 622 C CA . GLY A 1 84 ? 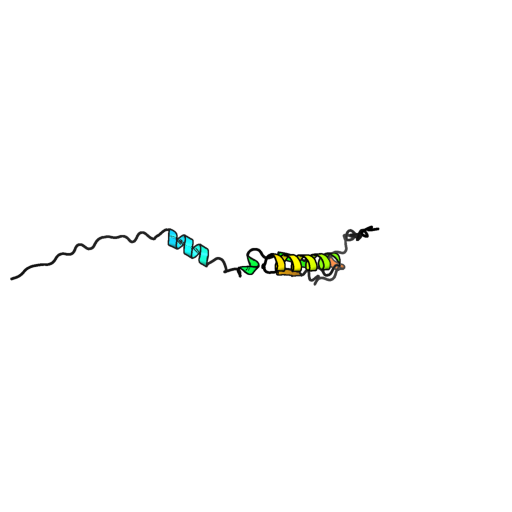12.503 -9.239 -27.107 1.00 54.78 84 GLY A CA 1
ATOM 623 C C . GLY A 1 84 ? 11.497 -8.094 -27.183 1.00 54.78 84 GLY A C 1
ATOM 624 O O . GLY A 1 84 ? 11.055 -7.765 -28.277 1.00 54.78 84 GLY A O 1
ATOM 625 N N . CYS A 1 85 ? 11.156 -7.462 -26.059 1.00 51.94 85 CYS A N 1
ATOM 626 C CA . CYS A 1 85 ? 10.336 -6.260 -26.055 1.00 51.94 85 CYS A CA 1
ATOM 627 C C . CYS A 1 85 ? 11.150 -5.168 -25.371 1.00 51.94 85 CYS A C 1
ATOM 629 O O . CYS A 1 85 ? 11.448 -5.272 -24.180 1.00 51.94 85 CYS A O 1
ATOM 631 N N . GLU A 1 86 ? 11.572 -4.165 -26.137 1.00 56.06 86 GLU A N 1
ATOM 632 C CA . GLU A 1 86 ? 12.058 -2.919 -25.558 1.00 56.06 86 GLU A CA 1
ATOM 633 C C . GLU A 1 86 ? 11.012 -2.438 -24.535 1.00 56.06 86 GLU A C 1
ATOM 635 O O . GLU A 1 86 ? 9.834 -2.314 -24.884 1.00 56.06 86 GLU A O 1
ATOM 640 N N . PRO A 1 87 ? 11.366 -2.268 -23.247 1.00 55.50 87 PRO A N 1
ATOM 641 C CA . PRO A 1 87 ? 10.399 -1.764 -22.290 1.00 55.50 87 PRO A CA 1
ATOM 642 C C . PRO A 1 87 ? 9.982 -0.371 -22.771 1.00 55.50 87 PRO A C 1
ATOM 644 O O . PRO A 1 87 ? 10.869 0.423 -23.107 1.00 55.50 87 PRO A O 1
ATOM 647 N N . PRO A 1 88 ? 8.674 -0.049 -22.829 1.00 59.31 88 PRO A N 1
ATOM 648 C CA . PRO A 1 88 ? 8.268 1.312 -23.113 1.00 59.31 88 PRO A CA 1
ATOM 649 C C . PRO A 1 88 ? 8.953 2.185 -22.072 1.00 59.31 88 PRO A C 1
ATOM 651 O O . PRO A 1 88 ? 8.762 2.008 -20.867 1.00 59.31 88 PRO A O 1
ATOM 654 N N . VAL A 1 89 ? 9.825 3.070 -22.545 1.00 61.12 89 VAL A N 1
ATOM 655 C CA . VAL A 1 89 ? 10.443 4.085 -21.709 1.00 61.12 89 VAL A CA 1
ATOM 656 C C . VAL A 1 89 ? 9.298 4.887 -21.104 1.00 61.12 89 VAL A C 1
ATOM 658 O O . VAL A 1 89 ? 8.656 5.690 -21.779 1.00 61.12 89 VAL A O 1
ATOM 661 N N . PHE A 1 90 ? 8.984 4.633 -19.835 1.00 56.75 90 PHE A N 1
ATOM 662 C CA . PHE A 1 90 ? 8.184 5.558 -19.053 1.00 56.75 90 PHE A CA 1
ATOM 663 C C . PHE A 1 90 ? 9.063 6.787 -18.873 1.00 56.75 90 PHE A C 1
ATOM 665 O O . PHE A 1 90 ? 9.877 6.867 -17.956 1.00 56.75 90 PHE A O 1
ATOM 672 N N . VAL A 1 91 ? 8.978 7.698 -19.839 1.00 61.09 91 VAL A N 1
ATOM 673 C CA . VAL A 1 91 ? 9.587 9.014 -19.742 1.00 61.09 91 VAL A CA 1
ATOM 674 C C . VAL A 1 91 ? 8.927 9.666 -18.534 1.00 61.09 91 VAL A C 1
ATOM 676 O O . VAL A 1 91 ? 7.727 9.940 -18.566 1.00 61.09 91 VAL A O 1
ATOM 679 N N . ASP A 1 92 ? 9.685 9.840 -17.449 1.00 62.28 92 ASP A N 1
ATOM 680 C CA . ASP A 1 92 ? 9.279 10.684 -16.328 1.00 62.28 92 ASP A CA 1
ATOM 681 C C . ASP A 1 92 ? 9.112 12.090 -16.909 1.00 62.28 92 ASP A C 1
ATOM 683 O O . ASP A 1 92 ? 10.089 12.778 -17.210 1.00 62.28 92 ASP A O 1
ATOM 687 N N . VAL A 1 93 ? 7.866 12.455 -17.222 1.00 66.56 93 VAL A N 1
ATOM 688 C CA . VAL A 1 93 ? 7.525 13.783 -17.725 1.00 66.56 93 VAL A CA 1
ATOM 689 C C . VAL A 1 93 ? 7.897 14.754 -16.608 1.00 66.56 93 VAL A C 1
ATOM 691 O O . VAL A 1 93 ? 7.311 14.660 -15.528 1.00 66.56 93 VAL A O 1
ATOM 694 N N . PRO A 1 94 ? 8.858 15.672 -16.814 1.00 60.97 94 PRO A N 1
ATOM 695 C CA . PRO A 1 94 ? 9.210 16.616 -15.773 1.00 60.97 94 PRO A CA 1
ATOM 696 C C . PRO A 1 94 ? 7.987 17.483 -15.456 1.00 60.97 94 PRO A C 1
ATOM 698 O O . PRO A 1 94 ? 7.378 18.086 -16.347 1.00 60.97 94 PRO A O 1
ATOM 701 N N . ASP A 1 95 ? 7.625 17.512 -14.173 1.00 65.62 95 ASP A N 1
ATOM 702 C CA . ASP A 1 95 ? 6.596 18.393 -13.628 1.00 65.62 95 ASP A CA 1
ATOM 703 C C . ASP A 1 95 ? 7.053 19.837 -13.889 1.00 65.62 95 ASP A C 1
ATOM 705 O O . ASP A 1 95 ? 7.992 20.349 -13.275 1.00 65.62 95 ASP A O 1
ATOM 709 N N . HIS A 1 96 ? 6.448 20.479 -14.883 1.00 60.72 96 HIS A N 1
ATOM 710 C CA . HIS A 1 96 ? 6.695 21.873 -15.222 1.00 60.72 96 HIS A CA 1
ATOM 711 C C . HIS A 1 96 ? 5.886 22.734 -14.259 1.00 60.72 96 HIS A C 1
ATOM 713 O O . HIS A 1 96 ? 4.823 23.258 -14.587 1.00 60.72 96 HIS A O 1
ATOM 719 N N . ARG A 1 97 ? 6.398 22.867 -13.038 1.00 54.44 97 ARG A N 1
ATOM 720 C CA . ARG A 1 97 ? 5.951 23.898 -12.107 1.00 54.44 97 ARG A CA 1
ATOM 721 C C . ARG A 1 97 ? 6.967 25.032 -12.099 1.00 54.44 97 ARG A C 1
ATOM 723 O O . ARG A 1 97 ? 7.980 24.965 -11.408 1.00 54.44 97 ARG A O 1
ATOM 730 N N . THR A 1 98 ? 6.690 26.037 -12.928 1.00 52.12 98 THR A N 1
ATOM 731 C CA . THR A 1 98 ? 6.959 27.446 -12.595 1.00 52.12 98 THR A CA 1
ATOM 732 C C . THR A 1 98 ? 6.224 27.845 -11.327 1.00 52.12 98 THR A C 1
ATOM 734 O O . THR A 1 98 ? 5.073 27.372 -11.165 1.00 52.12 98 THR A O 1
#

Radius of gyration: 30.8 Å; Cα contacts (8 Å, |Δi|>4): 57; chains: 1; bounding box: 68×77×78 Å

Foldseek 3Di:
DDDDDDDDDDPPPPDPDPVVVVVVVVVPPPPDDPLAVVEQEAEAAPDPVSVVRVVVSVVVSVVVVHHYHYHYDDPPDPPVVVPPDDPPPPPPPPPPDD

Organism: NCBI:txid163361

pLDDT: mean 71.01, std 21.58, range [33.22, 98.44]

Solvent-accessible surface area (backbone atoms only — not comparable to full-atom values): 6579 Å² total; per-residue (Å²): 135,84,81,91,85,88,83,85,80,80,87,68,76,79,73,79,58,75,64,57,63,55,52,56,63,57,69,69,51,76,81,64,58,74,40,54,75,73,39,40,77,41,66,36,69,81,45,73,69,29,52,54,50,45,58,51,46,54,56,48,14,63,76,66,71,25,32,75,44,77,48,69,58,77,81,84,62,72,77,70,83,59,75,83,58,82,73,81,78,78,71,79,73,77,82,84,74,129

Secondary structure (DSSP, 8-state):
-----------------HHHHHHHHHHTS----GGGTT-EEEEE-SSHHHHHHHHHHHHHHHHHT--EEEEE----S-TTTTTTSPPP----------

Ne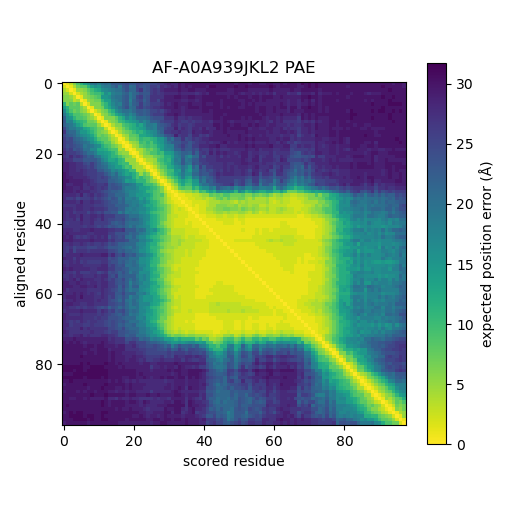arest PDB structures (foldseek):
  2iu4-assembly1_A  TM=4.742E-01  e=8.354E-01  Lactococcus lactis
  4a5o-assembly2_D  TM=5.505E-01  e=4.246E+00  Pseudomonas aeruginosa PAO1
  3h5l-assembly1_A  TM=5.294E-01  e=7.301E+00  Ruegeria pomeroyi
  9brt-assembly1_3  TM=4.404E-01  e=8.947E+00  Mus musculus
  7fde-assembly1_D  TM=3.669E-01  e=8.947E+00  Saccharomyces cerevisiae S288C

Mean predicted aligned error: 18.24 Å